Protein AF-A0A1H3WUP8-F1 (afdb_monomer_lite)

Foldseek 3Di:
DVVLVVVLVVLVVVLVVLVVVVVVVVVVLVVVVVVCVVDDQDPLNVLLVVLVVVLSVLVNVLSVVVNVLSVVLVVVLVVLVVCVVVVNDDPVVSVVVSCVSPPPCVVSVVSVVVSVVSVVVSVVSVVVVVD

Structure (mmCIF, N/CA/C/O backbone):
data_AF-A0A1H3WUP8-F1
#
_entry.id   AF-A0A1H3WUP8-F1
#
loop_
_atom_site.group_PDB
_atom_site.id
_atom_site.type_symbol
_atom_site.label_atom_id
_atom_site.label_alt_id
_atom_site.label_comp_id
_atom_site.label_asym_id
_atom_site.label_entity_id
_atom_site.label_seq_id
_atom_site.pdbx_PDB_ins_code
_atom_site.Cartn_x
_atom_site.Cartn_y
_atom_site.Cartn_z
_atom_site.occupancy
_atom_site.B_iso_or_equiv
_atom_site.auth_seq_id
_atom_site.auth_comp_id
_atom_site.auth_asym_id
_atom_site.auth_atom_id
_atom_site.pdbx_PDB_model_num
ATOM 1 N N . MET A 1 1 ? -5.791 3.967 21.668 1.00 56.84 1 MET A N 1
ATOM 2 C CA . MET A 1 1 ? -6.038 5.189 20.857 1.00 56.84 1 MET A CA 1
ATOM 3 C C . MET A 1 1 ? -4.764 5.864 20.357 1.00 56.84 1 MET A C 1
ATOM 5 O O . MET A 1 1 ? -4.715 6.170 19.172 1.00 56.84 1 MET A O 1
ATOM 9 N N . ALA A 1 2 ? -3.757 6.112 21.209 1.00 62.72 2 ALA A N 1
ATOM 10 C CA . ALA A 1 2 ? -2.496 6.722 20.766 1.00 62.72 2 ALA A CA 1
ATOM 11 C C . ALA A 1 2 ? -1.811 5.894 19.664 1.00 62.72 2 ALA A C 1
ATOM 13 O O . ALA A 1 2 ? -1.431 6.447 18.640 1.00 62.72 2 ALA A O 1
ATOM 14 N N . GLU A 1 3 ? -1.783 4.568 19.822 1.00 72.88 3 GLU A N 1
ATOM 15 C CA . GLU A 1 3 ? -1.158 3.653 18.860 1.00 72.88 3 GLU A CA 1
ATOM 16 C C . GLU A 1 3 ? -1.873 3.622 17.499 1.00 72.88 3 GLU A C 1
ATOM 18 O O . GLU A 1 3 ? -1.220 3.746 16.469 1.00 72.88 3 GLU A O 1
ATOM 23 N N . LEU A 1 4 ? -3.213 3.553 17.458 1.00 71.19 4 LEU A N 1
ATOM 24 C CA . LEU A 1 4 ? -3.965 3.553 16.191 1.00 71.19 4 LEU A CA 1
ATOM 25 C C . LEU A 1 4 ? -3.797 4.876 15.423 1.00 71.19 4 LEU A C 1
ATOM 27 O O . LEU A 1 4 ? -3.547 4.868 14.217 1.00 71.19 4 LEU A O 1
ATOM 31 N N . LYS A 1 5 ? -3.860 6.014 16.131 1.00 72.88 5 LYS A N 1
ATOM 32 C CA . LYS A 1 5 ? -3.599 7.338 15.545 1.00 72.88 5 LYS A CA 1
ATOM 33 C C . LYS A 1 5 ? -2.153 7.479 15.077 1.00 72.88 5 LYS A C 1
ATOM 35 O O . LYS A 1 5 ? -1.907 8.094 14.041 1.00 72.88 5 LYS A O 1
ATOM 40 N N . GLU A 1 6 ? -1.197 6.907 15.804 1.00 80.69 6 GLU A N 1
ATOM 41 C CA . GLU A 1 6 ? 0.208 6.901 15.403 1.00 80.69 6 GLU A CA 1
ATOM 42 C C . GLU A 1 6 ? 0.431 6.067 14.137 1.00 80.69 6 GLU A C 1
ATOM 44 O O . GLU A 1 6 ? 1.114 6.531 13.223 1.00 80.69 6 GLU A O 1
ATOM 49 N N . ILE A 1 7 ? -0.173 4.880 14.038 1.00 80.38 7 ILE A N 1
ATOM 50 C CA . ILE A 1 7 ? -0.075 4.046 12.835 1.00 80.38 7 ILE A CA 1
ATOM 51 C C . ILE A 1 7 ? -0.759 4.743 11.652 1.00 80.38 7 ILE A C 1
ATOM 53 O O . ILE A 1 7 ? -0.175 4.796 10.571 1.00 80.38 7 ILE A O 1
ATOM 57 N N . LEU A 1 8 ? -1.928 5.365 11.848 1.00 77.81 8 LEU A N 1
ATOM 58 C CA . LEU A 1 8 ? -2.601 6.143 10.803 1.00 77.81 8 LEU A CA 1
ATOM 59 C C . LEU A 1 8 ? -1.715 7.303 10.319 1.00 77.81 8 LEU A C 1
ATOM 61 O O . LEU A 1 8 ? -1.593 7.526 9.115 1.00 77.81 8 LEU A O 1
ATOM 65 N N . ARG A 1 9 ? -1.039 8.004 11.240 1.00 79.00 9 ARG A N 1
ATOM 66 C CA . ARG A 1 9 ? -0.083 9.068 10.903 1.00 79.00 9 ARG A CA 1
ATOM 67 C C . ARG A 1 9 ? 1.108 8.530 10.111 1.00 79.00 9 ARG A C 1
ATOM 69 O O . ARG A 1 9 ? 1.443 9.098 9.077 1.00 79.00 9 ARG A O 1
ATOM 76 N N . LYS A 1 10 ? 1.713 7.417 10.541 1.00 82.44 10 LYS A N 1
ATOM 77 C CA . LYS A 1 10 ? 2.822 6.759 9.821 1.00 82.44 10 LYS A CA 1
ATOM 78 C C . LYS A 1 10 ? 2.403 6.295 8.424 1.00 82.44 10 LYS A C 1
ATOM 80 O O . LYS A 1 10 ? 3.187 6.408 7.480 1.00 82.44 10 LYS A O 1
ATOM 85 N N . LEU A 1 11 ? 1.172 5.807 8.278 1.00 78.00 11 LEU A N 1
ATOM 86 C CA . LEU A 1 11 ? 0.611 5.389 6.997 1.00 78.00 11 LEU A CA 1
ATOM 87 C C . LEU A 1 11 ? 0.382 6.594 6.074 1.00 78.00 11 LEU A C 1
ATOM 89 O O . LEU A 1 11 ? 0.776 6.549 4.911 1.00 78.00 11 LEU A O 1
ATOM 93 N N . ALA A 1 12 ? -0.169 7.694 6.595 1.00 73.44 12 ALA A N 1
ATOM 94 C CA . ALA A 1 12 ? -0.340 8.940 5.851 1.00 73.44 12 ALA A CA 1
ATOM 95 C C . ALA A 1 12 ? 1.008 9.546 5.421 1.00 73.44 12 ALA A C 1
ATOM 97 O O . ALA A 1 12 ? 1.170 9.935 4.266 1.00 73.44 12 ALA A O 1
ATOM 98 N N . GLU A 1 13 ? 2.009 9.565 6.306 1.00 81.88 13 GLU A N 1
ATOM 99 C CA . GLU A 1 13 ? 3.371 9.993 5.965 1.00 81.88 13 GLU A CA 1
ATOM 100 C C . GLU A 1 13 ? 3.992 9.106 4.880 1.00 81.88 13 GLU A C 1
ATOM 102 O O . GLU A 1 13 ? 4.615 9.611 3.947 1.00 81.88 13 GLU A O 1
ATOM 107 N N . SER A 1 14 ? 3.808 7.787 4.973 1.00 75.75 14 SER A N 1
ATOM 108 C CA . SER A 1 14 ? 4.276 6.839 3.955 1.00 75.75 14 SER A CA 1
ATOM 109 C C . SER A 1 14 ? 3.577 7.055 2.616 1.00 75.75 14 SER A C 1
ATOM 111 O O . SER A 1 14 ? 4.233 7.028 1.578 1.00 75.75 14 SER A O 1
ATOM 113 N N . PHE A 1 15 ? 2.274 7.346 2.627 1.00 75.25 15 PHE A N 1
ATOM 114 C CA . PHE A 1 15 ? 1.516 7.682 1.425 1.00 75.25 15 PHE A CA 1
ATOM 115 C C . PHE A 1 15 ? 2.022 8.970 0.771 1.00 75.25 15 PHE A C 1
ATOM 117 O O . PHE A 1 15 ? 2.244 8.994 -0.436 1.00 75.25 15 PHE A O 1
ATOM 124 N N . ILE A 1 16 ? 2.283 10.020 1.555 1.00 73.12 16 ILE A N 1
ATOM 125 C CA . ILE A 1 16 ? 2.843 11.284 1.054 1.00 73.12 16 ILE A CA 1
ATOM 126 C C . ILE A 1 16 ? 4.239 11.058 0.462 1.00 73.12 16 ILE A C 1
ATOM 128 O O . ILE A 1 16 ? 4.515 11.511 -0.648 1.00 73.12 16 ILE A O 1
ATOM 132 N N . LYS A 1 17 ? 5.112 10.322 1.163 1.00 79.19 17 LYS A N 1
ATOM 133 C CA . LYS A 1 17 ? 6.453 9.966 0.668 1.00 79.19 17 LYS A CA 1
ATOM 134 C C . LYS A 1 17 ? 6.376 9.179 -0.636 1.00 79.19 17 LYS A C 1
ATOM 136 O O . LYS A 1 17 ? 7.110 9.487 -1.572 1.00 79.19 17 LYS A O 1
ATOM 141 N N . PHE A 1 18 ? 5.467 8.209 -0.714 1.00 78.56 18 PHE A N 1
ATOM 142 C CA . PHE A 1 18 ? 5.210 7.459 -1.937 1.00 78.56 18 PHE A CA 1
ATOM 143 C C . PHE A 1 18 ? 4.732 8.376 -3.065 1.00 78.56 18 PHE A C 1
ATOM 145 O O . PHE A 1 18 ? 5.248 8.280 -4.171 1.00 78.56 18 PHE A O 1
ATOM 152 N N . LEU A 1 19 ? 3.810 9.305 -2.796 1.00 74.31 19 LEU A N 1
ATOM 153 C CA . LEU A 1 19 ? 3.306 10.241 -3.798 1.00 74.31 19 LEU A CA 1
ATOM 154 C C . LEU A 1 19 ? 4.433 11.118 -4.362 1.00 74.31 19 LEU A C 1
ATOM 156 O O . LEU A 1 19 ? 4.540 11.263 -5.578 1.00 74.31 19 LEU A O 1
ATOM 160 N N . PHE A 1 20 ? 5.299 11.650 -3.494 1.00 74.31 20 PHE A N 1
ATOM 161 C CA . PHE A 1 20 ? 6.475 12.423 -3.900 1.00 74.31 20 PHE A CA 1
ATOM 162 C C . PHE A 1 20 ? 7.461 11.588 -4.719 1.00 74.31 20 PHE A C 1
ATOM 164 O O . PHE A 1 20 ? 7.924 12.055 -5.757 1.00 74.31 20 PHE A O 1
ATOM 171 N N . ALA A 1 21 ? 7.754 10.358 -4.289 1.00 75.69 21 ALA A N 1
ATOM 172 C CA . ALA A 1 21 ? 8.644 9.444 -5.004 1.00 75.69 21 ALA A CA 1
ATOM 173 C C . ALA A 1 21 ? 8.071 9.011 -6.365 1.00 75.69 21 ALA A C 1
ATOM 175 O O . ALA A 1 21 ? 8.800 8.923 -7.349 1.00 75.69 21 ALA A O 1
ATOM 176 N N . ALA A 1 22 ? 6.760 8.780 -6.446 1.00 75.81 22 ALA A N 1
ATOM 177 C CA . ALA A 1 22 ? 6.071 8.441 -7.684 1.00 75.81 22 ALA A CA 1
ATOM 178 C C . ALA A 1 22 ?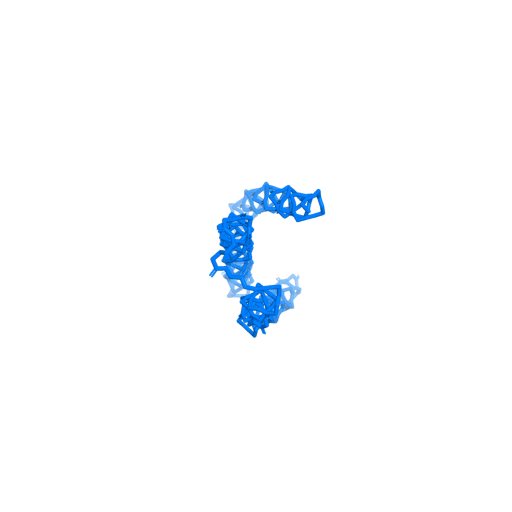 6.066 9.622 -8.665 1.00 75.81 22 ALA A C 1
ATOM 180 O O . ALA A 1 22 ? 6.318 9.428 -9.851 1.00 75.81 22 ALA A O 1
ATOM 181 N N . HIS A 1 23 ? 5.843 10.850 -8.182 1.00 72.81 23 HIS A N 1
ATOM 182 C CA . HIS A 1 23 ? 5.908 12.051 -9.019 1.00 72.81 23 HIS A CA 1
ATOM 183 C C . HIS A 1 23 ? 7.334 12.330 -9.503 1.00 72.81 23 HIS A C 1
ATOM 185 O O . HIS A 1 23 ? 7.533 12.577 -10.691 1.00 72.81 23 HIS A O 1
ATOM 191 N N . SER A 1 24 ? 8.338 12.252 -8.624 1.00 75.12 24 SER A N 1
ATOM 192 C CA . SER A 1 24 ? 9.737 12.463 -9.012 1.00 75.12 24 SER A CA 1
ATOM 193 C C . SER A 1 24 ? 10.238 11.375 -9.966 1.00 75.12 24 SER A C 1
ATOM 195 O O . SER A 1 24 ? 10.866 11.691 -10.976 1.00 75.12 24 SER A O 1
ATOM 197 N N . GLY A 1 25 ? 9.890 10.110 -9.712 1.00 72.69 25 GLY A N 1
ATOM 198 C CA . GLY A 1 25 ? 10.170 8.984 -10.602 1.00 72.69 25 GLY A CA 1
ATOM 199 C C . GLY A 1 25 ? 9.459 9.100 -11.951 1.00 72.69 25 GLY A C 1
ATOM 200 O O . GLY A 1 25 ? 10.066 8.827 -12.983 1.00 72.69 25 GLY A O 1
ATOM 201 N N . GLY A 1 26 ? 8.210 9.574 -11.970 1.00 69.75 26 GLY A N 1
ATOM 202 C CA . GLY A 1 26 ? 7.459 9.854 -13.195 1.00 69.75 26 GLY A CA 1
ATOM 203 C C . GLY A 1 26 ? 8.104 10.952 -14.043 1.00 69.75 26 GLY A C 1
ATOM 204 O O . GLY A 1 26 ? 8.260 10.781 -15.249 1.00 69.75 26 GLY A O 1
ATOM 205 N N . ILE A 1 27 ? 8.564 12.041 -13.419 1.00 72.25 27 ILE A N 1
ATOM 206 C CA . ILE A 1 27 ? 9.320 13.106 -14.100 1.00 72.25 27 ILE A CA 1
ATOM 207 C C . ILE A 1 27 ? 10.621 12.552 -14.694 1.00 72.25 27 ILE A C 1
ATOM 209 O O . ILE A 1 27 ? 10.949 12.855 -15.839 1.00 72.25 27 ILE A O 1
ATOM 213 N N . LEU A 1 28 ? 11.339 11.702 -13.955 1.00 70.94 28 LEU A N 1
ATOM 214 C CA . LEU A 1 28 ? 12.556 11.039 -14.433 1.00 70.94 28 LEU A CA 1
ATOM 215 C C . LEU A 1 28 ? 12.286 10.091 -15.607 1.00 70.94 28 LEU A C 1
ATOM 217 O O . LEU A 1 28 ? 13.042 10.095 -16.576 1.00 70.94 28 LEU A O 1
ATOM 221 N N . ALA A 1 29 ? 11.198 9.322 -15.558 1.00 68.00 29 ALA A N 1
ATOM 222 C CA . ALA A 1 29 ? 10.784 8.441 -16.644 1.00 68.00 29 ALA A CA 1
ATOM 223 C C . ALA A 1 29 ? 10.412 9.236 -17.9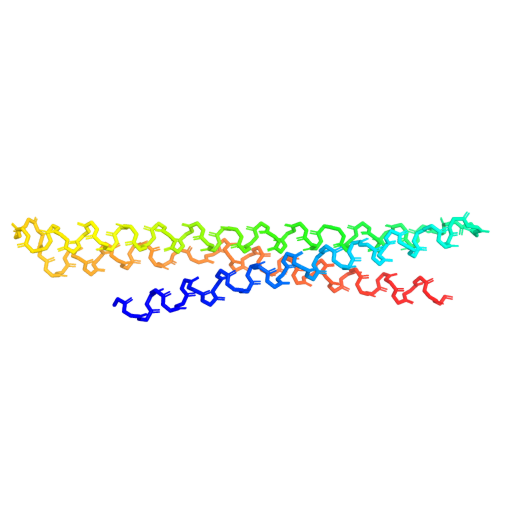07 1.00 68.00 29 ALA A C 1
ATOM 225 O O . ALA A 1 29 ? 10.829 8.872 -19.004 1.00 68.00 29 ALA A O 1
ATOM 226 N N . ILE A 1 30 ? 9.699 10.357 -17.760 1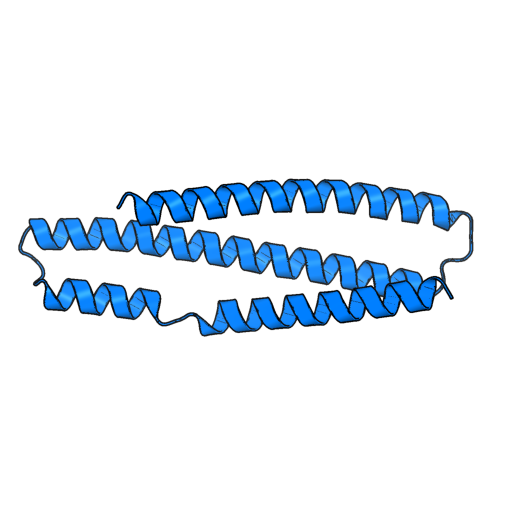.00 66.62 30 ILE A N 1
ATOM 227 C CA . ILE A 1 30 ? 9.377 11.273 -18.865 1.00 66.62 30 ILE A CA 1
ATOM 228 C C . ILE A 1 30 ? 10.653 11.905 -19.433 1.00 66.62 30 ILE A C 1
ATOM 230 O O . ILE A 1 30 ? 10.832 11.933 -20.648 1.00 66.62 30 ILE A O 1
ATOM 234 N N . ALA A 1 31 ? 11.577 12.359 -18.584 1.00 63.97 31 ALA A N 1
ATOM 235 C CA . ALA A 1 31 ? 12.857 12.910 -19.024 1.00 63.97 31 ALA A CA 1
ATOM 236 C C . ALA A 1 31 ? 13.708 11.866 -19.771 1.00 63.97 31 ALA A C 1
ATOM 238 O O . ALA A 1 31 ? 14.315 12.179 -20.796 1.00 63.97 31 ALA A O 1
ATOM 239 N N . ALA A 1 32 ? 13.713 10.613 -19.305 1.00 67.81 32 ALA A N 1
ATOM 240 C CA . ALA A 1 32 ? 14.364 9.501 -19.989 1.00 67.81 32 ALA A CA 1
ATOM 241 C C . ALA A 1 32 ? 13.701 9.197 -21.343 1.00 67.81 32 ALA A C 1
ATOM 243 O O . ALA A 1 32 ? 14.406 9.043 -22.336 1.00 67.81 32 ALA A O 1
ATOM 244 N N . LEU A 1 33 ? 12.366 9.193 -21.420 1.00 64.00 33 LEU A N 1
ATOM 245 C CA . LEU A 1 33 ? 11.612 9.021 -22.669 1.00 64.00 33 LEU A CA 1
ATOM 246 C C . LEU A 1 33 ? 11.924 10.117 -23.692 1.00 64.00 33 LEU A C 1
ATOM 248 O O . LEU A 1 33 ? 12.172 9.804 -24.853 1.00 64.00 33 LEU A O 1
ATOM 252 N N . ILE A 1 34 ? 11.956 11.384 -23.268 1.00 64.88 34 ILE A N 1
ATOM 253 C CA . ILE A 1 34 ? 12.302 12.525 -24.132 1.00 64.88 34 ILE A CA 1
ATOM 254 C C . ILE A 1 34 ? 13.734 12.378 -24.659 1.00 64.88 34 ILE A C 1
ATOM 256 O O . ILE A 1 34 ? 13.990 12.620 -25.836 1.00 64.88 34 ILE A O 1
ATOM 260 N N . LYS A 1 35 ? 14.671 11.933 -23.814 1.00 63.28 35 LYS A N 1
ATOM 261 C CA . LYS A 1 35 ? 16.062 11.698 -24.219 1.00 63.28 35 LYS A CA 1
ATOM 262 C C . LYS A 1 35 ? 16.177 10.545 -25.222 1.00 63.28 35 LYS A C 1
ATOM 264 O O . LYS A 1 35 ? 16.898 10.671 -26.207 1.00 63.28 35 LYS A O 1
ATOM 269 N N . ILE A 1 36 ? 15.446 9.452 -25.006 1.00 58.66 36 ILE A N 1
ATOM 270 C CA . ILE A 1 36 ? 15.484 8.256 -25.858 1.00 58.66 36 ILE A CA 1
ATOM 271 C C . ILE A 1 36 ? 14.689 8.457 -27.160 1.00 58.66 36 ILE A C 1
ATOM 273 O O . ILE A 1 36 ? 15.039 7.827 -28.140 1.00 58.66 36 ILE A O 1
ATOM 277 N N . GLN A 1 37 ? 13.714 9.376 -27.259 1.00 54.22 37 GLN A N 1
ATOM 278 C CA . GLN A 1 37 ? 13.005 9.694 -28.521 1.00 54.22 37 GLN A CA 1
ATOM 279 C C . GLN A 1 37 ? 13.918 10.134 -29.683 1.00 54.22 37 GLN A C 1
ATOM 281 O O . GLN A 1 37 ? 13.489 10.125 -30.833 1.00 54.22 37 GLN A O 1
ATOM 286 N N . SER A 1 38 ? 15.173 10.490 -29.401 1.00 56.38 38 SER A N 1
ATOM 287 C CA . SER A 1 38 ? 16.206 10.726 -30.418 1.00 56.38 38 SER A CA 1
ATOM 288 C C . SER A 1 38 ? 16.825 9.437 -31.002 1.00 56.38 38 SER A C 1
ATOM 290 O O . SER A 1 38 ? 17.648 9.505 -31.911 1.00 56.38 38 SER A O 1
ATOM 292 N N . SER A 1 39 ? 16.405 8.265 -30.517 1.00 56.03 39 SER A N 1
ATOM 293 C CA . SER A 1 39 ? 16.869 6.921 -30.880 1.00 56.03 39 SER A CA 1
ATOM 294 C C . SER A 1 39 ? 15.688 5.940 -30.949 1.00 56.03 39 SER A C 1
ATOM 296 O O . SER A 1 39 ? 14.715 6.066 -30.210 1.00 56.03 39 SER A O 1
ATOM 298 N N . ASP A 1 40 ? 15.736 4.977 -31.865 1.00 60.59 40 ASP A N 1
ATOM 299 C CA . ASP A 1 40 ? 14.607 4.089 -32.156 1.00 60.59 40 ASP A CA 1
ATOM 300 C C . ASP A 1 40 ? 14.159 3.296 -30.907 1.00 60.59 40 ASP A C 1
ATOM 302 O O . ASP A 1 40 ? 14.946 2.598 -30.263 1.00 60.59 40 ASP A O 1
ATOM 306 N N . PHE A 1 41 ? 12.892 3.447 -30.508 1.00 63.59 41 PHE A N 1
ATOM 307 C CA . PHE A 1 41 ? 12.394 2.976 -29.210 1.00 63.59 41 PHE A CA 1
ATOM 308 C C . PHE A 1 41 ? 12.046 1.481 -29.276 1.00 63.59 41 PHE A C 1
ATOM 310 O O . PHE A 1 41 ? 10.925 1.102 -29.638 1.00 63.59 41 PHE A O 1
ATOM 317 N N . GLY A 1 42 ? 12.999 0.622 -28.905 1.00 67.88 42 GLY A N 1
ATOM 318 C CA . GLY A 1 42 ? 12.820 -0.833 -28.888 1.00 67.88 42 GLY A CA 1
ATOM 319 C C . GLY A 1 42 ? 11.648 -1.303 -28.009 1.00 67.88 42 GLY A C 1
ATOM 320 O O . GLY A 1 42 ? 11.312 -0.688 -26.993 1.00 67.88 42 GLY A O 1
ATOM 321 N N . ILE A 1 43 ? 11.032 -2.431 -28.381 1.00 72.12 43 ILE A N 1
ATOM 322 C CA . ILE A 1 43 ? 9.868 -3.033 -27.695 1.00 72.12 43 ILE A CA 1
ATOM 323 C C . ILE A 1 43 ? 10.095 -3.233 -26.185 1.00 72.12 43 ILE A C 1
ATOM 325 O O . ILE A 1 43 ? 9.180 -3.001 -25.393 1.00 72.12 43 ILE A O 1
ATOM 329 N N . TYR A 1 44 ? 11.317 -3.580 -25.775 1.00 69.00 44 TYR A N 1
ATOM 330 C CA . TYR A 1 44 ? 11.669 -3.822 -24.372 1.00 69.00 44 TYR A CA 1
ATOM 331 C C . TYR A 1 44 ? 11.604 -2.560 -23.501 1.00 69.00 44 TYR A C 1
ATOM 333 O O . TYR A 1 44 ? 11.133 -2.620 -22.367 1.00 69.00 44 TYR A O 1
ATOM 341 N N . HIS A 1 45 ? 11.963 -1.393 -24.046 1.00 69.19 45 HIS A N 1
ATOM 342 C CA . HIS A 1 45 ? 11.872 -0.118 -23.328 1.00 69.19 45 HIS A CA 1
ATOM 343 C C . HIS A 1 45 ? 10.413 0.288 -23.076 1.00 69.19 45 HIS A C 1
ATOM 345 O O . HIS A 1 45 ? 10.073 0.782 -21.999 1.00 69.19 45 HIS A O 1
ATOM 351 N N . LYS A 1 46 ? 9.529 0.034 -24.052 1.00 69.94 46 LYS A N 1
ATOM 352 C CA . LYS A 1 46 ? 8.083 0.264 -23.904 1.00 69.94 46 LYS A CA 1
ATOM 353 C C . LYS A 1 46 ? 7.490 -0.671 -22.852 1.00 69.94 46 LYS A C 1
ATOM 355 O O . LYS A 1 46 ? 6.766 -0.207 -21.977 1.00 69.94 46 LYS A O 1
ATOM 360 N N . ALA A 1 47 ? 7.849 -1.955 -22.893 1.00 71.00 47 ALA A N 1
ATOM 361 C CA . ALA A 1 47 ? 7.401 -2.938 -21.911 1.00 71.00 47 ALA A CA 1
ATOM 362 C C . ALA A 1 47 ? 7.851 -2.575 -20.485 1.00 71.00 47 ALA A C 1
ATOM 364 O O . ALA A 1 47 ? 7.024 -2.560 -19.574 1.00 71.00 47 ALA A O 1
ATOM 365 N N . ALA A 1 48 ? 9.123 -2.207 -20.292 1.00 69.56 48 ALA A N 1
ATOM 366 C CA . ALA A 1 48 ? 9.652 -1.790 -18.994 1.00 69.56 48 ALA A CA 1
ATOM 367 C C . ALA A 1 48 ? 8.900 -0.574 -18.422 1.00 69.56 48 ALA A C 1
ATOM 369 O O . ALA A 1 48 ? 8.508 -0.583 -17.254 1.00 69.56 48 ALA A O 1
ATOM 370 N N . LEU A 1 49 ? 8.621 0.438 -19.253 1.00 71.31 49 LEU A N 1
ATOM 371 C CA . LEU A 1 49 ? 7.835 1.606 -18.849 1.00 71.31 49 LEU A CA 1
ATOM 372 C C . LEU A 1 49 ? 6.395 1.225 -18.472 1.00 71.31 49 LEU A C 1
ATOM 374 O O . LEU A 1 49 ? 5.876 1.687 -17.457 1.00 71.31 49 LEU A O 1
ATOM 378 N N . THR A 1 50 ? 5.745 0.371 -19.265 1.00 75.44 50 THR A N 1
ATOM 379 C CA . THR A 1 50 ? 4.383 -0.095 -18.983 1.00 75.44 50 THR A CA 1
ATOM 380 C C . THR A 1 50 ? 4.319 -0.859 -17.661 1.00 75.44 50 THR A C 1
ATOM 382 O O . THR A 1 50 ? 3.459 -0.558 -16.835 1.00 75.44 50 THR A O 1
ATOM 385 N N . PHE A 1 51 ? 5.248 -1.784 -17.404 1.00 75.56 51 PHE A N 1
ATOM 386 C CA . PHE A 1 51 ? 5.311 -2.500 -16.126 1.00 75.56 51 PHE A CA 1
ATOM 387 C C . PHE A 1 51 ? 5.588 -1.565 -14.947 1.00 75.56 51 PHE A C 1
ATOM 389 O O . PHE A 1 51 ? 4.958 -1.710 -13.900 1.00 75.56 51 PHE A O 1
ATOM 396 N N . PHE A 1 52 ? 6.458 -0.567 -15.120 1.00 73.25 52 PHE A N 1
ATOM 397 C CA . PHE A 1 52 ? 6.711 0.449 -14.100 1.00 73.25 52 PHE A CA 1
ATOM 398 C C . PHE A 1 52 ? 5.444 1.248 -13.755 1.00 73.25 52 PHE A C 1
ATOM 400 O O . PHE A 1 52 ? 5.103 1.394 -12.581 1.00 73.25 52 PHE A O 1
ATOM 407 N N . MET A 1 53 ? 4.696 1.700 -14.767 1.00 74.94 53 MET A N 1
ATOM 408 C CA . MET A 1 53 ? 3.440 2.433 -14.571 1.00 74.94 53 MET A CA 1
ATOM 409 C C . MET A 1 53 ? 2.362 1.576 -13.898 1.00 74.94 53 MET A C 1
ATOM 411 O O . MET A 1 53 ? 1.688 2.046 -12.979 1.00 74.94 53 MET A O 1
ATOM 415 N N . ILE A 1 54 ? 2.220 0.310 -14.301 1.00 80.19 54 ILE A N 1
ATOM 416 C CA . ILE A 1 54 ? 1.268 -0.624 -13.680 1.00 80.19 54 ILE A CA 1
ATOM 417 C C . ILE A 1 54 ? 1.661 -0.905 -12.223 1.00 80.19 54 ILE A C 1
ATOM 419 O O . ILE A 1 54 ? 0.794 -0.910 -11.347 1.00 80.19 54 ILE A O 1
ATOM 423 N N . GLY A 1 55 ? 2.952 -1.087 -11.933 1.00 72.94 55 GLY A N 1
ATOM 424 C CA . GLY A 1 55 ? 3.456 -1.274 -10.570 1.00 72.94 55 GLY A CA 1
ATOM 425 C C . GLY A 1 55 ? 3.181 -0.062 -9.674 1.00 72.94 55 GLY A C 1
ATOM 426 O O . GLY A 1 55 ? 2.701 -0.217 -8.546 1.00 72.94 55 GLY A O 1
ATOM 427 N N . LEU A 1 56 ? 3.390 1.153 -10.192 1.00 76.31 56 LEU A N 1
ATOM 428 C CA . LEU A 1 56 ? 3.046 2.394 -9.492 1.00 76.31 56 LEU A CA 1
ATOM 429 C C . LEU A 1 56 ? 1.543 2.501 -9.212 1.00 76.31 56 LEU A C 1
ATOM 431 O O . LEU A 1 56 ? 1.163 2.767 -8.071 1.00 76.31 56 LEU A O 1
ATOM 435 N N . MET A 1 57 ? 0.685 2.253 -10.208 1.00 77.81 57 MET A N 1
ATOM 436 C CA . MET A 1 57 ? -0.771 2.280 -10.016 1.00 77.81 57 MET A CA 1
ATOM 437 C C . MET A 1 57 ? -1.230 1.241 -8.991 1.00 77.81 57 MET A C 1
ATOM 439 O O . MET A 1 57 ? -2.019 1.562 -8.105 1.00 77.81 57 MET A O 1
ATOM 443 N N . THR A 1 58 ? -0.712 0.015 -9.065 1.00 75.50 58 THR A N 1
ATOM 444 C CA . THR A 1 58 ? -1.089 -1.066 -8.141 1.00 75.50 58 THR A CA 1
ATOM 445 C C . THR A 1 58 ? -0.676 -0.729 -6.708 1.00 75.50 58 THR A C 1
ATOM 447 O O . THR A 1 58 ? -1.466 -0.895 -5.778 1.00 75.50 58 THR A O 1
ATOM 450 N N . THR A 1 59 ? 0.521 -0.166 -6.524 1.00 76.31 59 THR A N 1
ATOM 451 C CA . THR A 1 59 ? 1.004 0.292 -5.212 1.00 76.31 59 THR A CA 1
ATOM 452 C C . THR A 1 59 ? 0.172 1.459 -4.674 1.00 76.31 59 THR A C 1
ATOM 454 O O . THR A 1 59 ? -0.176 1.472 -3.493 1.00 76.31 59 THR A O 1
ATOM 457 N N . ALA A 1 60 ? -0.216 2.408 -5.531 1.00 76.00 60 ALA A N 1
ATOM 458 C CA . ALA A 1 60 ? -1.084 3.520 -5.149 1.00 76.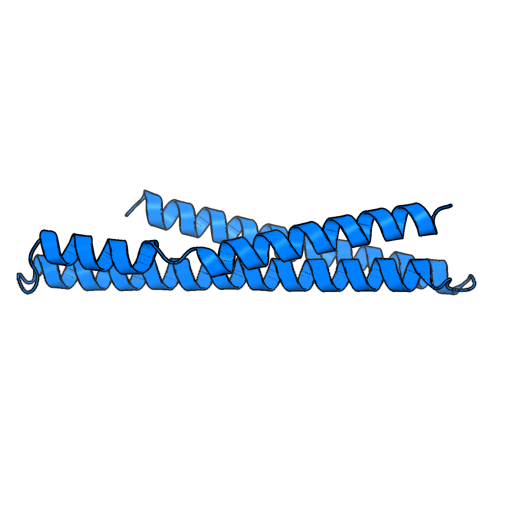00 60 ALA A CA 1
ATOM 459 C C . ALA A 1 60 ? -2.463 3.032 -4.676 1.00 76.00 60 ALA A C 1
ATOM 461 O O . ALA A 1 60 ? -2.943 3.462 -3.627 1.00 76.00 60 ALA A O 1
ATOM 462 N N . VAL A 1 61 ? -3.076 2.099 -5.412 1.00 78.88 61 VAL A N 1
ATOM 463 C CA . VAL A 1 61 ? -4.367 1.489 -5.050 1.00 78.88 61 VAL A CA 1
ATOM 464 C C . VAL A 1 61 ? -4.265 0.737 -3.725 1.00 78.88 61 VAL A C 1
ATOM 466 O O . VAL A 1 61 ? -5.147 0.874 -2.878 1.00 78.88 61 VAL A O 1
ATOM 469 N N . LEU A 1 62 ? -3.188 -0.021 -3.516 1.00 77.81 62 LEU A N 1
ATOM 470 C CA . LEU A 1 62 ? -2.949 -0.748 -2.272 1.00 77.81 62 LEU A CA 1
ATOM 471 C C . LEU A 1 62 ? -2.845 0.204 -1.069 1.00 77.81 62 LEU A C 1
ATOM 473 O O . LEU A 1 62 ? -3.515 -0.010 -0.059 1.00 77.81 62 LEU A O 1
ATOM 477 N N . LEU A 1 63 ? -2.043 1.267 -1.179 1.00 76.81 63 LEU A N 1
ATOM 478 C CA . LEU A 1 63 ? -1.891 2.253 -0.106 1.00 76.81 63 LEU A CA 1
ATOM 479 C C . LEU A 1 63 ? -3.201 2.991 0.186 1.00 76.81 63 LEU A C 1
ATOM 481 O O . LEU A 1 63 ? -3.557 3.175 1.349 1.00 76.81 63 LEU A O 1
ATOM 485 N N . LEU A 1 64 ? -3.944 3.372 -0.855 1.00 77.88 64 LEU A N 1
ATOM 486 C CA . LEU A 1 64 ? -5.241 4.029 -0.710 1.00 77.88 64 LEU A CA 1
ATOM 487 C C . LEU A 1 64 ? -6.248 3.117 0.002 1.00 77.88 64 LEU A C 1
ATOM 489 O O . LEU A 1 64 ? -6.964 3.558 0.901 1.00 77.88 64 LEU A O 1
ATOM 493 N N . ARG A 1 65 ? -6.277 1.831 -0.361 1.00 79.81 65 ARG A N 1
ATOM 494 C CA . ARG A 1 65 ? -7.140 0.831 0.273 1.00 79.81 65 ARG A CA 1
ATOM 495 C C . ARG A 1 65 ? -6.787 0.630 1.745 1.00 79.81 65 ARG A C 1
ATOM 497 O O . ARG A 1 65 ? -7.694 0.636 2.574 1.00 79.81 65 ARG A O 1
ATOM 504 N N . MET A 1 66 ? -5.498 0.511 2.074 1.00 79.12 66 MET A N 1
ATOM 505 C CA . MET A 1 66 ? -5.041 0.442 3.466 1.00 79.12 66 MET A CA 1
ATOM 506 C C . MET A 1 66 ? -5.484 1.678 4.255 1.00 79.12 66 MET A C 1
ATOM 508 O O . MET A 1 66 ? -6.008 1.543 5.358 1.00 79.12 66 MET A O 1
ATOM 512 N N . LEU A 1 67 ? -5.350 2.873 3.675 1.00 79.56 67 LEU A N 1
ATOM 513 C CA . LEU A 1 67 ? -5.730 4.125 4.327 1.00 79.56 67 LEU A CA 1
ATOM 514 C C . LEU A 1 67 ? -7.242 4.213 4.580 1.00 79.56 67 LEU A C 1
ATOM 516 O O . LEU A 1 67 ? -7.656 4.539 5.692 1.00 79.56 67 LEU A O 1
ATOM 520 N N . PHE A 1 68 ? -8.073 3.851 3.599 1.00 82.19 68 PHE A N 1
ATOM 521 C CA . PHE A 1 68 ? -9.527 3.796 3.780 1.00 82.19 68 PHE A CA 1
ATOM 522 C C . PHE A 1 68 ? -9.954 2.762 4.816 1.00 82.19 68 PHE A C 1
ATOM 524 O O . PHE A 1 68 ? -10.811 3.050 5.653 1.00 82.19 68 PHE A O 1
ATOM 531 N N . ARG A 1 69 ? -9.358 1.567 4.784 1.00 80.38 69 ARG A N 1
ATOM 532 C CA . ARG A 1 69 ? -9.661 0.512 5.751 1.00 80.38 69 ARG A CA 1
ATOM 533 C C . ARG A 1 69 ? -9.311 0.957 7.164 1.00 80.38 69 ARG A C 1
ATOM 535 O O . ARG A 1 69 ? -10.126 0.818 8.069 1.00 80.38 69 ARG A O 1
ATOM 542 N N . MET A 1 70 ? -8.150 1.575 7.332 1.00 79.81 70 MET A N 1
ATOM 543 C CA . MET A 1 70 ? -7.692 2.060 8.624 1.00 79.81 70 MET A CA 1
ATOM 544 C C . MET A 1 70 ? -8.555 3.206 9.165 1.00 79.81 70 MET A C 1
ATOM 546 O O . MET A 1 70 ? -8.888 3.220 10.347 1.00 79.81 70 MET A O 1
ATOM 550 N N . TYR A 1 71 ? -9.004 4.114 8.295 1.00 79.69 71 TYR A N 1
ATOM 551 C CA . TYR A 1 71 ? -9.968 5.155 8.657 1.00 79.69 71 TYR A CA 1
ATOM 552 C C . TYR A 1 71 ? -11.337 4.573 9.045 1.00 79.69 71 TYR A C 1
ATOM 554 O O . TYR A 1 71 ? -11.981 5.037 9.985 1.00 79.69 71 TYR A O 1
ATOM 562 N N . SER A 1 72 ? -11.784 3.526 8.344 1.00 82.44 72 SER A N 1
ATOM 563 C CA . SER A 1 72 ? -13.022 2.819 8.676 1.00 82.44 72 SER A CA 1
ATOM 564 C C . SER A 1 72 ? -12.937 2.115 10.031 1.00 82.44 72 SER A C 1
ATOM 566 O O . SER A 1 72 ? -13.912 2.153 10.779 1.00 82.44 72 SER A O 1
ATOM 568 N N . ILE A 1 73 ? -11.795 1.500 10.352 1.00 84.12 73 ILE A N 1
ATOM 569 C CA . ILE A 1 73 ? -11.547 0.862 11.653 1.00 84.12 73 ILE A CA 1
ATOM 570 C C . ILE A 1 73 ? -11.559 1.914 12.764 1.00 84.12 73 ILE A C 1
ATOM 572 O O . ILE A 1 73 ? -12.286 1.742 13.734 1.00 84.12 73 ILE A O 1
ATOM 576 N N . ASP A 1 74 ? -10.859 3.042 12.602 1.00 81.75 74 ASP A N 1
ATOM 577 C CA . ASP A 1 74 ? -10.857 4.124 13.601 1.00 81.75 74 ASP A CA 1
ATOM 578 C C . ASP A 1 74 ? -12.268 4.688 13.845 1.00 81.75 74 ASP A C 1
ATOM 580 O O . ASP A 1 74 ? -12.704 4.851 14.987 1.00 81.75 74 ASP A O 1
ATOM 584 N N . LYS A 1 75 ? -13.045 4.909 12.778 1.00 84.44 75 LYS A N 1
ATOM 585 C CA . LYS A 1 75 ? -14.434 5.370 12.896 1.00 84.44 75 LYS A CA 1
ATOM 586 C C . LYS A 1 75 ? -15.331 4.342 13.591 1.00 84.44 75 LYS A C 1
ATOM 588 O O . LYS A 1 75 ? -16.154 4.720 14.425 1.00 84.44 75 LYS A O 1
ATOM 593 N N . ALA A 1 76 ? -15.199 3.063 13.241 1.00 84.88 76 ALA A N 1
ATOM 594 C CA . ALA A 1 76 ? -15.973 1.986 13.850 1.00 84.88 76 ALA A CA 1
ATOM 595 C C . ALA A 1 76 ? -15.602 1.788 15.324 1.00 84.88 76 ALA A C 1
ATOM 597 O O . ALA A 1 76 ? -16.493 1.622 16.153 1.00 84.88 76 ALA A O 1
ATOM 598 N N . TRP A 1 77 ? -14.315 1.881 15.659 1.00 82.00 77 TRP A N 1
ATOM 599 C CA . TRP A 1 77 ? -13.813 1.796 17.024 1.00 82.00 77 TRP A CA 1
ATOM 600 C C . TRP A 1 77 ? -14.366 2.916 17.905 1.00 82.00 77 TRP A C 1
ATOM 602 O O . TRP A 1 77 ? -14.895 2.629 18.976 1.00 82.00 77 TRP A O 1
ATOM 612 N N . ASN A 1 78 ? -14.314 4.174 17.447 1.00 85.19 78 ASN A N 1
ATOM 613 C CA . ASN A 1 78 ? -14.886 5.303 18.193 1.00 85.19 78 ASN A CA 1
ATOM 614 C C . ASN A 1 78 ? -16.387 5.094 18.434 1.00 85.19 78 ASN A C 1
ATOM 616 O O . ASN A 1 78 ? -16.839 5.125 19.573 1.00 85.19 78 ASN A O 1
ATOM 620 N N . LYS A 1 79 ? -17.134 4.739 17.383 1.00 85.94 79 LYS A N 1
ATOM 621 C CA . LYS A 1 79 ? -18.575 4.477 17.481 1.00 85.94 79 LYS A CA 1
ATOM 622 C C . LYS A 1 79 ? -18.909 3.322 18.437 1.00 85.94 79 LYS A C 1
ATOM 624 O O . LYS A 1 79 ? -19.868 3.404 19.194 1.00 85.94 79 LYS A O 1
ATOM 629 N N . ASN A 1 80 ? -18.144 2.231 18.399 1.00 84.94 80 ASN A N 1
ATOM 630 C CA . ASN A 1 80 ? -18.360 1.088 19.286 1.00 84.94 80 ASN A CA 1
ATOM 631 C C . ASN A 1 80 ? -17.954 1.399 20.734 1.00 84.94 80 ASN A C 1
ATOM 633 O O . ASN A 1 80 ? -18.587 0.905 21.661 1.00 84.94 80 ASN A O 1
ATOM 637 N N . THR A 1 81 ? -16.936 2.235 20.932 1.00 84.31 81 THR A N 1
ATOM 638 C CA . THR A 1 81 ? -16.536 2.712 22.259 1.00 84.31 81 THR A CA 1
ATOM 639 C C . THR A 1 81 ? -17.640 3.571 22.877 1.00 84.31 81 THR A C 1
ATOM 641 O O . THR A 1 81 ? -17.982 3.360 24.037 1.00 84.31 81 THR A O 1
ATOM 644 N N . ASP A 1 82 ? -18.256 4.463 22.095 1.00 88.06 82 ASP A N 1
ATOM 645 C CA . ASP A 1 82 ? -19.400 5.268 22.541 1.00 88.06 82 ASP A CA 1
ATOM 646 C C . ASP A 1 82 ? -20.567 4.368 22.976 1.00 88.06 82 ASP A C 1
ATOM 648 O O . ASP A 1 82 ? -21.071 4.500 24.089 1.00 88.06 82 ASP A O 1
ATOM 652 N N . TYR A 1 83 ? -20.914 3.358 22.170 1.00 86.00 83 TYR A N 1
ATOM 653 C CA . TYR A 1 83 ? -21.951 2.384 22.528 1.00 86.00 83 TYR A CA 1
ATOM 654 C C . TYR A 1 83 ? -21.645 1.598 23.807 1.00 86.00 83 TYR A C 1
ATOM 656 O O . TYR A 1 83 ? -22.565 1.265 24.560 1.00 86.00 83 TYR A O 1
ATOM 664 N N . TRP A 1 84 ? -20.373 1.289 24.057 1.00 84.69 84 TRP A N 1
ATOM 665 C CA . TRP A 1 84 ? -19.952 0.614 25.281 1.00 84.69 84 TRP A CA 1
ATOM 666 C C . TRP A 1 84 ? -20.101 1.527 26.504 1.00 84.69 84 TRP A C 1
ATOM 668 O O . TRP A 1 84 ? -20.647 1.097 27.518 1.00 84.69 84 TRP A O 1
ATOM 678 N N . TYR A 1 85 ? -19.700 2.798 26.398 1.00 85.56 85 TYR A N 1
ATOM 679 C CA . TYR A 1 85 ? -19.889 3.785 27.467 1.00 85.56 85 TYR A CA 1
ATOM 680 C C . TYR A 1 85 ? -21.366 4.094 27.741 1.00 85.56 85 TYR A C 1
ATOM 682 O O . TYR A 1 85 ? -21.740 4.315 28.891 1.00 85.56 85 TYR A O 1
ATOM 690 N N . GLU A 1 86 ? -22.215 4.055 26.714 1.00 90.56 86 GLU A N 1
ATOM 691 C CA . GLU A 1 86 ? -23.674 4.172 26.834 1.00 90.56 86 GLU A CA 1
ATOM 692 C C . GLU A 1 86 ? -24.336 2.915 27.437 1.00 90.56 86 GLU A C 1
ATOM 694 O O . GLU A 1 86 ? -25.544 2.902 27.668 1.00 90.56 86 GLU A O 1
ATOM 699 N N . GLY A 1 87 ? -23.570 1.846 27.696 1.00 87.06 87 GLY A N 1
ATOM 700 C CA . GLY A 1 87 ? -24.073 0.584 28.248 1.00 87.06 87 GLY A CA 1
ATOM 701 C C . GLY A 1 87 ? -24.917 -0.233 27.265 1.00 87.06 87 GLY A C 1
ATOM 702 O O . GLY A 1 87 ? -25.601 -1.169 27.670 1.00 87.06 87 GLY A O 1
ATOM 703 N N . SER A 1 88 ? -24.887 0.119 25.978 1.00 85.19 88 SER A N 1
ATOM 704 C CA . SER A 1 88 ? -25.693 -0.515 24.928 1.00 85.19 88 SER A CA 1
ATOM 705 C C . SER A 1 88 ? -25.061 -1.782 24.341 1.00 85.19 88 SER A C 1
ATOM 707 O O . SER A 1 88 ? -25.758 -2.553 23.682 1.00 85.19 88 SER A O 1
ATOM 709 N N . ILE A 1 89 ? -23.765 -2.010 24.586 1.00 86.81 89 ILE A N 1
ATOM 710 C CA . ILE A 1 89 ? -23.050 -3.236 24.210 1.00 86.81 89 ILE A CA 1
ATOM 711 C C . ILE A 1 89 ? -22.142 -3.723 25.339 1.00 86.81 89 ILE A C 1
ATOM 713 O O . ILE A 1 89 ? -21.578 -2.936 26.102 1.00 86.81 89 ILE A O 1
ATOM 717 N N . ASN A 1 90 ? -21.937 -5.036 25.395 1.00 87.44 90 ASN A N 1
ATOM 718 C CA . ASN A 1 90 ? -21.065 -5.669 26.384 1.00 87.44 90 ASN A CA 1
ATOM 719 C C . ASN A 1 90 ? -19.612 -5.740 25.881 1.00 87.44 90 ASN A C 1
ATOM 721 O O . ASN A 1 90 ? -19.357 -5.733 24.678 1.00 87.44 90 ASN A O 1
ATOM 725 N N . TRP A 1 91 ? -18.642 -5.901 26.791 1.00 80.38 91 TRP A N 1
ATOM 726 C CA . TRP A 1 91 ? -17.217 -6.011 26.425 1.00 80.38 91 TRP A CA 1
ATOM 727 C C . TRP A 1 91 ? -16.930 -7.136 25.410 1.00 80.38 91 TRP A C 1
ATOM 729 O O . TRP A 1 91 ? -16.132 -6.965 24.492 1.00 80.38 91 TRP A O 1
ATOM 739 N N . GLY A 1 92 ? -17.626 -8.272 25.528 1.00 85.75 92 GLY A N 1
ATOM 740 C CA . GLY A 1 92 ? -17.502 -9.376 24.569 1.00 85.75 92 GLY A CA 1
ATOM 741 C C . GLY A 1 92 ? -17.987 -9.014 23.160 1.00 85.75 92 GLY A C 1
ATOM 742 O O . GLY A 1 92 ? -17.351 -9.387 22.178 1.00 85.75 92 GLY A O 1
ATOM 743 N N . GLU A 1 93 ? -19.065 -8.236 23.053 1.00 83.44 93 GLU A N 1
ATOM 744 C CA . GLU A 1 93 ? -19.609 -7.784 21.766 1.00 83.44 93 GLU A CA 1
ATOM 745 C C . GLU A 1 93 ? -18.721 -6.721 21.116 1.00 83.44 93 GLU A C 1
ATOM 747 O O . GLU A 1 93 ? -18.563 -6.712 19.895 1.00 83.44 93 GLU A O 1
ATOM 752 N N . LEU A 1 94 ? -18.105 -5.852 21.923 1.00 82.31 94 LEU A N 1
ATOM 753 C CA . LEU A 1 94 ? -17.098 -4.899 21.462 1.00 82.31 94 LEU A CA 1
ATOM 754 C C . LEU A 1 94 ? -15.912 -5.635 20.819 1.00 82.31 94 LEU A C 1
ATOM 756 O O . LEU A 1 94 ? -15.538 -5.321 19.690 1.00 82.31 94 LEU A O 1
ATOM 760 N N . ASN A 1 95 ? -15.382 -6.655 21.501 1.00 83.38 95 ASN A N 1
ATOM 761 C CA . ASN A 1 95 ? -14.233 -7.424 21.023 1.00 83.38 95 ASN A CA 1
ATOM 762 C C . ASN A 1 95 ? -14.559 -8.228 19.752 1.00 83.38 95 ASN A C 1
ATOM 764 O O . ASN A 1 95 ? -13.780 -8.245 18.805 1.00 83.38 95 ASN A O 1
ATOM 768 N N . GLN A 1 96 ? -15.746 -8.836 19.688 1.00 85.06 96 GLN A N 1
ATOM 769 C CA . GLN A 1 96 ? -16.179 -9.595 18.513 1.00 85.06 96 GLN A CA 1
ATOM 770 C C . GLN A 1 96 ? -16.359 -8.697 17.278 1.00 85.06 96 GLN A C 1
ATOM 772 O O . GLN A 1 96 ? -16.000 -9.078 16.160 1.00 85.06 96 GLN A O 1
ATOM 777 N N . ARG A 1 97 ? -16.892 -7.481 17.460 1.00 79.88 97 ARG A N 1
ATOM 778 C CA . ARG A 1 97 ? -17.038 -6.497 16.375 1.00 79.88 97 ARG A CA 1
ATOM 779 C C . ARG A 1 97 ? -15.689 -6.003 15.863 1.00 79.88 97 ARG A C 1
ATOM 781 O O . ARG A 1 97 ? -15.545 -5.823 14.655 1.00 79.88 97 ARG A O 1
ATOM 788 N N . ASP A 1 98 ? -14.722 -5.810 16.753 1.00 79.94 98 ASP A N 1
ATOM 789 C CA . ASP A 1 98 ? -13.367 -5.402 16.382 1.00 79.94 98 ASP A CA 1
ATOM 790 C C . ASP A 1 98 ? -12.626 -6.513 15.619 1.00 79.94 98 ASP A C 1
ATOM 792 O O . ASP A 1 98 ? -12.065 -6.289 14.544 1.00 79.94 98 ASP A O 1
ATOM 796 N N . GLU A 1 99 ? -12.731 -7.754 16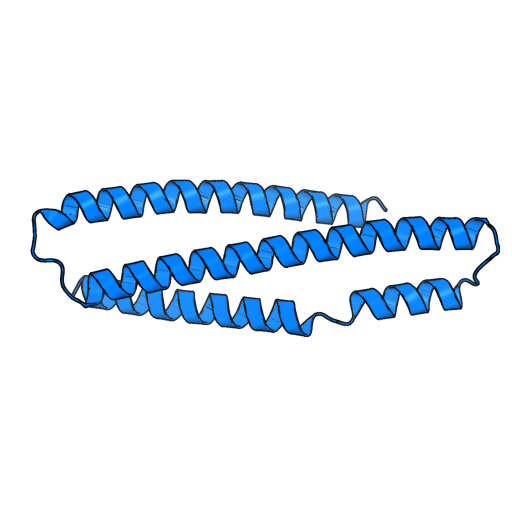.092 1.00 79.19 99 GLU A N 1
ATOM 797 C CA . GLU A 1 99 ? -12.131 -8.919 15.440 1.00 79.19 99 GLU A CA 1
ATOM 798 C C . GLU A 1 99 ? -12.679 -9.122 14.016 1.00 79.19 99 GLU A C 1
ATOM 800 O O . GLU A 1 99 ? -11.920 -9.330 13.066 1.00 79.19 99 GLU A O 1
ATOM 805 N N . THR A 1 100 ? -13.990 -8.950 13.831 1.00 79.56 100 THR A N 1
ATOM 806 C CA . THR A 1 100 ? -14.641 -9.092 12.517 1.00 79.56 100 THR A CA 1
ATOM 807 C C . THR A 1 100 ? -14.147 -8.052 11.500 1.00 79.56 100 THR A C 1
ATOM 809 O O . THR A 1 100 ? -14.041 -8.345 10.308 1.00 79.56 100 THR A O 1
ATOM 812 N N . LEU A 1 101 ? -13.822 -6.834 11.945 1.00 73.75 101 LEU A N 1
ATOM 813 C CA . LEU A 1 101 ? -13.297 -5.765 11.084 1.00 73.75 101 LEU A CA 1
ATOM 814 C C . LEU A 1 101 ? -11.812 -5.961 10.740 1.00 73.75 101 LEU A C 1
ATOM 816 O O . LEU A 1 101 ? -11.347 -5.531 9.676 1.00 73.75 101 LEU A O 1
ATOM 820 N N . THR A 1 102 ? -11.074 -6.633 11.621 1.00 70.81 102 THR A N 1
ATOM 821 C CA . THR A 1 102 ? -9.617 -6.754 11.530 1.00 70.81 102 THR A CA 1
ATOM 822 C C . THR A 1 102 ? -9.174 -8.005 10.765 1.00 70.81 102 THR A C 1
ATOM 824 O O . THR A 1 102 ? -8.151 -7.967 10.095 1.00 70.81 102 THR A O 1
ATOM 827 N N . GLN A 1 103 ? -9.960 -9.086 10.744 1.00 69.00 103 GLN A N 1
ATOM 828 C CA . GLN A 1 103 ? -9.533 -10.372 10.163 1.00 69.00 103 GLN A CA 1
ATOM 829 C C . GLN A 1 103 ? -9.453 -10.446 8.621 1.00 69.00 103 GLN A C 1
ATOM 831 O O . GLN A 1 103 ? -8.905 -11.411 8.083 1.00 69.00 103 GLN A O 1
ATOM 836 N N . ASN A 1 104 ? -9.991 -9.483 7.864 1.00 66.12 104 ASN A N 1
ATOM 837 C CA . ASN A 1 104 ? -10.077 -9.610 6.402 1.00 66.12 104 ASN A CA 1
ATOM 838 C C . ASN A 1 104 ? -8.915 -8.936 5.646 1.00 66.12 104 ASN A C 1
ATOM 840 O O . ASN A 1 104 ? -9.127 -7.960 4.931 1.00 66.12 104 ASN A O 1
ATOM 844 N N . ASP A 1 105 ? -7.703 -9.488 5.775 1.00 70.00 105 ASP A N 1
ATOM 845 C CA . ASP A 1 105 ? -6.463 -8.985 5.138 1.00 70.00 105 ASP A CA 1
ATOM 846 C C . ASP A 1 105 ? -6.152 -9.599 3.763 1.00 70.00 105 ASP A C 1
ATOM 848 O O . ASP A 1 105 ? -5.152 -9.266 3.119 1.00 70.00 105 ASP A O 1
ATOM 852 N N . LYS A 1 106 ? -6.985 -10.534 3.290 1.00 73.19 106 LYS A N 1
ATOM 853 C CA . LYS A 1 106 ? -6.689 -11.330 2.085 1.00 73.19 106 LYS A CA 1
ATOM 854 C C . LYS A 1 106 ? -6.499 -10.465 0.844 1.00 73.19 106 LYS A C 1
ATOM 856 O O . LYS A 1 106 ? -5.680 -10.790 -0.018 1.00 73.19 106 LYS A O 1
ATOM 861 N N . VAL A 1 107 ? -7.259 -9.377 0.732 1.00 72.38 107 VAL A N 1
ATOM 862 C CA . VAL A 1 107 ? -7.223 -8.530 -0.461 1.00 72.38 107 VAL A CA 1
ATOM 863 C C . VAL A 1 107 ? -5.987 -7.639 -0.467 1.00 72.38 107 VAL A C 1
ATOM 865 O O . VAL A 1 107 ? -5.342 -7.509 -1.505 1.00 72.38 107 VAL A O 1
ATOM 868 N N . GLU A 1 108 ? -5.615 -7.075 0.680 1.00 74.19 108 GLU A N 1
ATOM 869 C CA . GLU A 1 108 ? -4.388 -6.295 0.838 1.00 74.19 108 GLU A CA 1
ATOM 870 C C . GLU A 1 108 ? -3.151 -7.167 0.588 1.00 74.19 108 GLU A C 1
ATOM 872 O O . GLU A 1 108 ? -2.253 -6.759 -0.148 1.00 74.19 108 GLU A O 1
ATOM 877 N N . PHE A 1 109 ? -3.142 -8.403 1.098 1.00 76.94 109 PHE A N 1
ATOM 878 C CA . PHE A 1 109 ? -2.058 -9.357 0.858 1.00 76.94 109 PHE A CA 1
ATOM 879 C C . PHE A 1 109 ? -1.927 -9.731 -0.627 1.00 76.94 109 PHE A 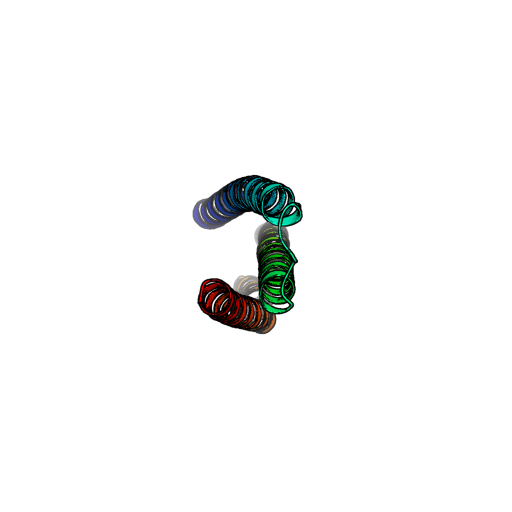C 1
ATOM 881 O O . PHE A 1 109 ? -0.829 -9.719 -1.184 1.00 76.94 109 PHE A O 1
ATOM 888 N N . THR A 1 110 ? -3.050 -10.005 -1.299 1.00 77.25 110 THR A N 1
ATOM 889 C CA . THR A 1 110 ? -3.058 -10.373 -2.726 1.00 77.25 110 THR A CA 1
ATOM 890 C C . THR A 1 110 ? -2.605 -9.208 -3.609 1.00 77.25 110 THR A C 1
ATOM 892 O O . THR A 1 110 ? -1.770 -9.392 -4.492 1.00 77.25 110 THR A O 1
ATOM 895 N N . LEU A 1 111 ? -3.104 -7.993 -3.354 1.00 74.94 111 LEU A N 1
ATOM 896 C CA . LEU A 1 111 ? -2.691 -6.790 -4.085 1.00 74.94 111 LEU A CA 1
ATOM 897 C C . LEU A 1 111 ? -1.214 -6.450 -3.843 1.00 74.94 111 LEU A C 1
ATOM 899 O O . LEU A 1 111 ? -0.516 -6.082 -4.788 1.00 74.94 111 LEU A O 1
ATOM 903 N N . GLY A 1 112 ? -0.723 -6.619 -2.612 1.00 72.25 112 GLY A N 1
ATOM 904 C CA . GLY A 1 112 ? 0.697 -6.484 -2.285 1.00 72.25 112 GLY A CA 1
ATOM 905 C C . GLY A 1 112 ? 1.566 -7.468 -3.064 1.00 72.25 112 GLY A C 1
ATOM 906 O O . GLY A 1 112 ? 2.547 -7.061 -3.687 1.00 72.25 112 GLY A O 1
ATOM 907 N N . GLY A 1 113 ? 1.164 -8.740 -3.108 1.00 73.88 113 GLY A N 1
ATOM 908 C CA . GLY A 1 113 ? 1.854 -9.778 -3.875 1.00 73.88 113 GLY A CA 1
ATOM 909 C C . GLY A 1 113 ? 1.883 -9.494 -5.379 1.00 73.88 113 GLY A C 1
ATOM 910 O O . GLY A 1 113 ? 2.943 -9.576 -5.997 1.00 73.88 113 GLY A O 1
ATOM 911 N N . ILE A 1 114 ? 0.749 -9.094 -5.966 1.00 78.62 114 ILE A N 1
ATOM 912 C CA . ILE A 1 114 ? 0.673 -8.723 -7.390 1.00 78.62 114 ILE A CA 1
ATOM 913 C C . ILE A 1 114 ? 1.595 -7.537 -7.684 1.00 78.62 114 ILE A C 1
ATOM 915 O O . ILE A 1 114 ? 2.362 -7.593 -8.643 1.00 78.62 114 ILE A O 1
ATOM 919 N N . SER A 1 115 ? 1.571 -6.493 -6.849 1.00 72.12 115 SER A N 1
ATOM 920 C CA . SER A 1 115 ? 2.434 -5.321 -7.038 1.00 72.12 115 SER A CA 1
ATOM 921 C C . SER A 1 115 ? 3.920 -5.693 -7.015 1.00 72.12 115 SER A C 1
ATOM 923 O O . SER A 1 115 ? 4.692 -5.251 -7.866 1.00 72.12 115 SER A O 1
ATOM 925 N N . PHE A 1 116 ? 4.315 -6.572 -6.091 1.00 74.75 116 PHE A N 1
ATOM 926 C CA . PHE A 1 116 ? 5.689 -7.055 -5.980 1.00 74.75 116 PHE A CA 1
ATOM 927 C C . PHE A 1 116 ? 6.137 -7.850 -7.216 1.00 74.75 116 PHE A C 1
ATOM 929 O O . PHE A 1 116 ? 7.226 -7.620 -7.743 1.00 74.75 116 PHE A O 1
ATOM 936 N N . ILE A 1 117 ? 5.285 -8.742 -7.725 1.00 79.94 117 ILE A N 1
ATOM 937 C CA . ILE A 1 117 ? 5.575 -9.522 -8.936 1.00 79.94 117 ILE A CA 1
ATOM 938 C C . ILE A 1 117 ? 5.686 -8.603 -10.159 1.00 79.94 117 ILE A C 1
ATOM 940 O O . ILE A 1 117 ? 6.623 -8.737 -10.943 1.00 79.94 117 ILE A O 1
ATOM 944 N N . VAL A 1 118 ? 4.775 -7.636 -10.311 1.00 78.12 118 VAL A N 1
ATOM 945 C CA . VAL A 1 118 ? 4.814 -6.654 -11.408 1.00 78.12 118 VAL A CA 1
ATOM 946 C C . VAL A 1 118 ? 6.092 -5.817 -11.353 1.00 78.12 118 VAL A C 1
ATOM 948 O O . VAL A 1 118 ? 6.716 -5.584 -12.389 1.00 78.12 118 VAL A O 1
ATOM 951 N N . PHE A 1 119 ? 6.523 -5.411 -10.158 1.00 73.81 119 PHE A N 1
ATOM 952 C CA . PHE A 1 119 ? 7.781 -4.694 -9.974 1.00 73.81 119 PHE A CA 1
ATOM 953 C C . PHE A 1 119 ? 8.994 -5.534 -10.400 1.00 73.81 119 PHE A C 1
ATOM 955 O O . PHE A 1 119 ? 9.846 -5.042 -11.141 1.00 73.81 119 PHE A O 1
ATOM 962 N N . LEU A 1 120 ? 9.056 -6.810 -10.002 1.00 75.69 120 LEU A N 1
ATOM 963 C CA . LEU A 1 120 ? 10.128 -7.724 -10.412 1.00 75.69 120 LEU A CA 1
ATOM 964 C C . LEU A 1 120 ? 10.175 -7.917 -11.932 1.00 75.69 120 LEU A C 1
ATOM 966 O O . LEU A 1 120 ? 11.248 -7.835 -12.528 1.00 75.69 120 LEU A O 1
ATOM 970 N N . LEU A 1 121 ? 9.021 -8.119 -12.574 1.00 75.69 121 LEU A N 1
ATOM 971 C CA . LEU A 1 121 ? 8.935 -8.254 -14.031 1.00 75.69 121 LEU A CA 1
ATOM 972 C C . LEU A 1 121 ? 9.370 -6.971 -14.751 1.00 75.69 121 LEU A C 1
ATOM 974 O O . LEU A 1 121 ? 10.093 -7.042 -15.747 1.00 75.69 121 LEU A O 1
ATOM 978 N N . GLY A 1 122 ? 8.997 -5.802 -14.224 1.00 68.19 122 GLY A N 1
ATOM 979 C CA . GLY A 1 122 ? 9.464 -4.510 -14.722 1.00 68.19 122 GLY A CA 1
ATOM 980 C C . GLY A 1 122 ? 10.979 -4.338 -14.599 1.00 68.19 122 GLY A C 1
ATOM 981 O O . GLY A 1 122 ? 11.622 -3.915 -15.558 1.00 68.19 122 GLY A O 1
ATOM 982 N N . ALA A 1 123 ? 11.568 -4.732 -13.467 1.00 71.06 123 ALA A N 1
ATOM 983 C CA . ALA A 1 123 ? 13.012 -4.662 -13.245 1.00 71.06 123 ALA A CA 1
ATOM 984 C C . ALA A 1 123 ? 13.796 -5.574 -14.206 1.00 71.06 123 ALA A C 1
ATOM 986 O O . ALA A 1 123 ? 14.765 -5.132 -14.821 1.00 71.06 123 ALA A O 1
ATOM 987 N N . VAL A 1 124 ? 13.349 -6.819 -14.401 1.00 74.62 124 VAL A N 1
ATOM 988 C CA . VAL A 1 124 ? 13.970 -7.767 -15.347 1.00 74.62 124 VAL A CA 1
ATOM 989 C C . VAL A 1 124 ? 13.842 -7.274 -16.794 1.00 74.62 124 VAL A C 1
ATOM 991 O O . VAL A 1 124 ? 14.809 -7.324 -17.557 1.00 74.62 124 VAL A O 1
ATOM 994 N N . SER A 1 125 ? 12.680 -6.729 -17.165 1.00 67.62 125 SER A N 1
ATOM 995 C CA . SER A 1 125 ? 12.451 -6.131 -18.491 1.00 67.62 125 SER A CA 1
ATOM 996 C C . SER A 1 125 ? 13.328 -4.895 -18.729 1.00 67.62 125 SER A C 1
ATOM 998 O O . SER A 1 125 ? 13.786 -4.661 -19.840 1.00 67.62 125 SER A O 1
ATOM 1000 N N . GLY A 1 126 ? 13.598 -4.110 -17.682 1.00 60.16 126 GLY A N 1
ATOM 1001 C CA . GLY A 1 126 ? 14.513 -2.970 -17.745 1.00 60.16 126 GLY A CA 1
ATOM 1002 C C . GLY A 1 126 ? 15.974 -3.388 -17.924 1.00 60.16 126 GLY A C 1
ATOM 1003 O O . GLY A 1 126 ? 16.667 -2.817 -18.757 1.00 60.16 126 GLY A O 1
ATOM 1004 N N . ILE A 1 127 ? 16.437 -4.414 -17.201 1.00 68.50 127 ILE A N 1
ATOM 1005 C CA . ILE A 1 127 ? 17.808 -4.943 -17.338 1.00 68.50 127 ILE A CA 1
ATOM 1006 C C . ILE A 1 127 ? 18.041 -5.491 -18.750 1.00 68.50 127 ILE A C 1
ATOM 1008 O O . ILE A 1 127 ? 19.074 -5.217 -19.352 1.00 68.50 127 ILE A O 1
ATOM 1012 N N . THR A 1 128 ? 17.068 -6.221 -19.294 1.00 66.88 128 THR A N 1
ATOM 1013 C CA . THR A 1 128 ? 17.130 -6.773 -20.659 1.00 66.88 128 THR A CA 1
ATOM 1014 C C . THR A 1 128 ? 16.985 -5.723 -21.760 1.00 66.88 128 THR A C 1
ATOM 1016 O O . THR A 1 128 ? 17.295 -6.024 -22.901 1.00 66.88 128 THR A O 1
ATOM 1019 N N . ALA A 1 129 ? 16.539 -4.504 -21.443 1.00 58.66 129 ALA A N 1
ATOM 1020 C CA . ALA A 1 129 ? 16.503 -3.389 -22.389 1.00 58.66 129 ALA A CA 1
ATOM 1021 C C . ALA A 1 129 ? 17.843 -2.629 -22.481 1.00 58.66 129 ALA A C 1
ATOM 1023 O O . ALA A 1 129 ? 18.061 -1.908 -23.451 1.00 58.66 129 ALA A O 1
ATOM 1024 N N . ILE A 1 130 ? 18.705 -2.753 -21.462 1.00 62.03 130 ILE A N 1
ATOM 1025 C CA . ILE A 1 130 ? 20.034 -2.113 -21.402 1.00 62.03 130 ILE A CA 1
ATOM 1026 C C . ILE A 1 130 ? 21.093 -2.940 -22.154 1.00 62.03 130 ILE A C 1
ATOM 1028 O O . ILE A 1 130 ? 22.088 -2.377 -22.611 1.00 62.03 130 ILE A O 1
ATOM 1032 N N . TRP A 1 131 ? 20.880 -4.254 -22.253 1.00 48.94 131 TRP A N 1
ATOM 1033 C CA . TRP A 1 131 ? 21.706 -5.203 -23.005 1.00 48.94 131 TRP A CA 1
ATOM 1034 C C . TRP A 1 131 ? 21.181 -5.395 -24.427 1.00 48.94 131 TRP A C 1
ATOM 1036 O O . TRP A 1 131 ? 22.030 -5.547 -25.332 1.00 48.94 131 TRP A O 1
#

Radius of gyration: 21.15 Å; chains: 1; bounding box: 47×24×60 Å

Sequence (131 aa):
MAELKEILRKLAESFIKFLFAAHSGGILAIAALIKIQSSDFGIYHKAALTFFMIGLMTTAVLLLRMLFRMYSIDKAWNKNTDYWYEGSINWGELNQRDETLTQNDKVEFTLGGISFIVFLLGAVSGITAIW

Secondary structure (DSSP, 8-state):
-HHHHHHHHHHHHHHHHHHHHHHHHHHHHHHHHHHHTTS---HHHHHHHHHHHHHHHHHHHHHHHHHHHHHHHHHHHHHHHHHHHTTSS-HHHHHHHHHHHHS--HHHHHHHHHHHHHHHHHHHHHHHHH-

Organism: NCBI:txid658218

pLDDT: mean 74.81, std 7.87, range [48.94, 90.56]